Protein AF-A0A7S2NHD2-F1 (afdb_monomer)

Secondary structure (DSSP, 8-state):
----------TT---TTEEEEEEEEE-STT-EEEEEEEEESSS-HHHHHHHHHSSBSBSSGGGGGTTSSS-HHHHHHS-TT---EEEEET-TT-HHHHHHHHTT-EEEEE---HHHHHHHHHHHHH-TTTGGGEEEE------GGG--SS-------GGGS----

Sequence (165 aa):
MTDVPRFTKHPCLTDPFITLAWVNFTRGPGNFSARPMAVHKWNDWVSKFIMTNKYWEIRDAAEITAGTLFDTSTVFARSSKREHVFLDVGANVGYFSLLFADRGFRVVAIEPMKRNRMALEQTLCMNPDLRARVHIVDAALGDHKDIVGGLSCVIRSQRLMNLGG

Structure (mmCIF, N/CA/C/O backbone):
data_AF-A0A7S2NHD2-F1
#
_entry.id   AF-A0A7S2NHD2-F1
#
loop_
_atom_site.group_PDB
_atom_site.id
_atom_site.type_symbol
_atom_site.label_atom_id
_atom_site.label_alt_id
_atom_site.label_comp_id
_atom_site.label_asym_id
_atom_site.label_entity_id
_atom_site.label_seq_id
_atom_site.pdbx_PDB_ins_code
_atom_site.Cartn_x
_atom_site.Cartn_y
_atom_site.Cartn_z
_atom_site.occupancy
_atom_site.B_iso_or_equiv
_atom_site.auth_seq_id
_atom_site.auth_comp_id
_atom_site.auth_asym_id
_atom_site.auth_atom_id
_atom_site.pdbx_PDB_model_num
ATOM 1 N N . MET A 1 1 ? 17.733 -10.053 39.129 1.00 41.41 1 MET A N 1
ATOM 2 C CA . MET A 1 1 ? 17.727 -10.218 37.660 1.00 41.41 1 MET A CA 1
ATOM 3 C C . MET A 1 1 ? 16.281 -10.107 37.211 1.00 41.41 1 MET A C 1
ATOM 5 O O . MET A 1 1 ? 15.545 -11.076 37.310 1.00 41.41 1 MET A O 1
ATOM 9 N N . THR A 1 2 ? 15.828 -8.900 36.883 1.00 39.28 2 THR A N 1
ATOM 10 C CA . THR A 1 2 ? 14.467 -8.670 36.383 1.00 39.28 2 THR A CA 1
ATOM 11 C C . THR A 1 2 ? 14.487 -8.831 34.873 1.00 39.28 2 THR A C 1
ATOM 13 O O . THR A 1 2 ? 15.220 -8.127 34.179 1.00 39.28 2 THR A O 1
ATOM 16 N N . ASP A 1 3 ? 13.734 -9.815 34.399 1.00 44.56 3 ASP A N 1
ATOM 17 C CA . ASP A 1 3 ? 13.565 -10.145 32.993 1.00 44.56 3 ASP A CA 1
ATOM 18 C C . ASP A 1 3 ? 12.914 -8.949 32.282 1.00 44.56 3 ASP A C 1
ATOM 20 O O . ASP A 1 3 ? 11.780 -8.567 32.577 1.00 44.56 3 ASP A O 1
ATOM 24 N N . VAL A 1 4 ? 13.672 -8.281 31.412 1.00 46.19 4 VAL A N 1
ATOM 25 C CA . VAL A 1 4 ? 13.154 -7.197 30.572 1.00 46.19 4 VAL A CA 1
ATOM 26 C C . VAL A 1 4 ? 12.347 -7.873 29.467 1.00 46.19 4 VAL A C 1
ATOM 28 O O . VAL A 1 4 ? 12.936 -8.671 28.733 1.00 46.19 4 VAL A O 1
ATOM 31 N N . PRO A 1 5 ? 11.042 -7.581 29.295 1.00 42.44 5 PRO A N 1
ATOM 32 C CA . PRO A 1 5 ? 10.262 -8.169 28.219 1.00 42.44 5 PRO A CA 1
ATOM 33 C C . PRO A 1 5 ? 10.943 -7.837 26.896 1.00 42.44 5 PRO A C 1
ATOM 35 O O . PRO A 1 5 ? 10.991 -6.684 26.461 1.00 42.44 5 PRO A O 1
ATOM 38 N N . ARG A 1 6 ? 11.536 -8.854 26.272 1.00 50.03 6 ARG A N 1
ATOM 39 C CA . ARG A 1 6 ? 12.127 -8.746 24.946 1.00 50.03 6 ARG A CA 1
ATOM 40 C C . ARG A 1 6 ? 10.955 -8.413 24.026 1.00 50.03 6 ARG A C 1
ATOM 42 O O . ARG A 1 6 ? 10.141 -9.297 23.787 1.00 50.03 6 ARG A O 1
ATOM 49 N N . PHE A 1 7 ? 10.817 -7.148 23.608 1.00 50.03 7 PHE A N 1
ATOM 50 C CA . PHE A 1 7 ? 9.745 -6.687 22.718 1.00 50.03 7 PHE A CA 1
ATOM 51 C C . PHE A 1 7 ? 9.592 -7.695 21.579 1.00 50.03 7 PHE A C 1
ATOM 53 O O . PHE A 1 7 ? 10.450 -7.790 20.697 1.00 50.03 7 PHE A O 1
ATOM 60 N N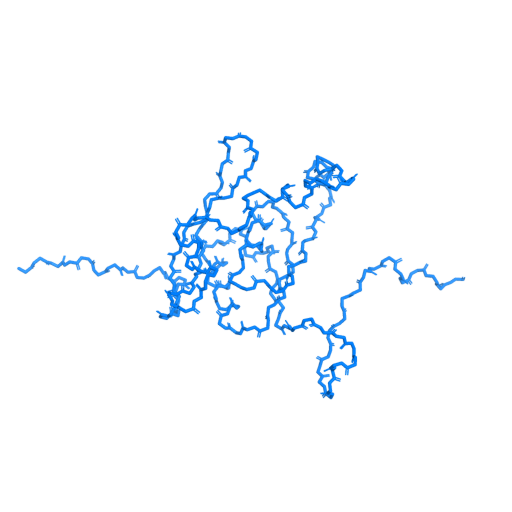 . THR A 1 8 ? 8.546 -8.513 21.644 1.00 57.91 8 THR A N 1
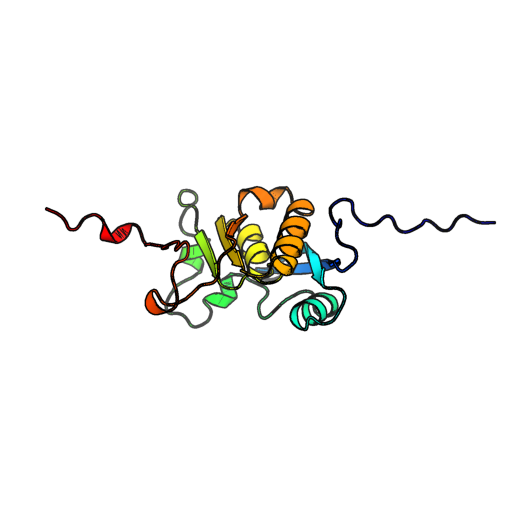ATOM 61 C CA . THR A 1 8 ? 8.312 -9.545 20.649 1.00 57.91 8 THR A CA 1
ATOM 62 C C . THR A 1 8 ? 7.930 -8.827 19.369 1.00 57.91 8 THR A C 1
ATOM 64 O O . THR A 1 8 ? 6.951 -8.085 19.297 1.00 57.91 8 THR A O 1
ATOM 67 N N . LYS A 1 9 ? 8.781 -8.979 18.357 1.00 74.50 9 LYS A N 1
ATOM 68 C CA . LYS A 1 9 ? 8.534 -8.474 17.011 1.00 74.50 9 LYS A CA 1
ATOM 69 C C . LYS A 1 9 ? 7.150 -8.967 16.566 1.00 74.50 9 LYS A C 1
ATOM 71 O O . LYS A 1 9 ? 6.842 -10.141 16.759 1.00 74.50 9 LYS A O 1
ATOM 76 N N . HIS A 1 10 ? 6.318 -8.080 16.012 1.00 87.12 10 HIS A N 1
ATOM 77 C CA . HIS A 1 10 ? 4.966 -8.444 15.573 1.00 87.12 10 HIS A CA 1
ATOM 78 C C . HIS A 1 10 ? 5.025 -9.681 14.649 1.00 87.12 10 HIS A C 1
ATOM 80 O O . HIS A 1 10 ? 5.890 -9.695 13.771 1.00 87.12 10 HIS A O 1
ATOM 86 N N . PRO A 1 11 ? 4.137 -10.690 14.782 1.00 92.69 11 PRO A N 1
ATOM 87 C CA . PRO A 1 11 ? 4.253 -11.969 14.062 1.00 92.69 11 PRO A CA 1
ATOM 88 C C . PRO A 1 11 ? 4.363 -11.842 12.537 1.00 92.69 11 PRO A C 1
ATOM 90 O O . PRO A 1 11 ? 5.070 -12.607 11.890 1.00 92.69 11 PRO A O 1
ATOM 93 N N . CYS A 1 12 ? 3.700 -10.838 11.964 1.00 95.56 12 CYS A N 1
ATOM 94 C CA . CYS A 1 12 ? 3.775 -10.533 10.535 1.00 95.56 12 CYS A CA 1
ATOM 95 C C . CYS A 1 12 ? 5.115 -9.951 10.072 1.00 95.56 12 CYS A C 1
ATOM 97 O O . CYS A 1 12 ? 5.415 -10.000 8.885 1.00 95.56 12 CYS A O 1
ATOM 99 N N . LEU A 1 13 ? 5.923 -9.377 10.966 1.00 94.31 13 LEU A N 1
ATOM 100 C CA . LEU A 1 13 ? 7.192 -8.763 10.596 1.00 94.31 13 LEU A CA 1
ATOM 101 C C . LEU A 1 13 ? 8.287 -9.826 10.556 1.00 94.31 13 LEU A C 1
ATOM 103 O O . LEU A 1 13 ? 9.025 -10.032 11.521 1.00 94.31 13 LEU A O 1
ATOM 107 N N . THR A 1 14 ? 8.429 -10.496 9.423 1.00 90.94 14 THR A N 1
ATOM 108 C CA . THR A 1 14 ? 9.409 -11.579 9.261 1.00 90.94 14 THR A CA 1
ATOM 109 C C . THR A 1 14 ? 10.791 -11.065 8.849 1.00 90.94 14 THR A C 1
ATOM 111 O O . THR A 1 14 ? 11.805 -11.600 9.283 1.00 90.94 14 THR A O 1
ATOM 114 N N . ASP A 1 15 ? 10.859 -9.942 8.134 1.00 88.88 15 ASP A N 1
ATOM 115 C CA . ASP A 1 15 ? 12.111 -9.367 7.618 1.00 88.88 15 ASP A CA 1
ATOM 116 C C . ASP A 1 15 ? 12.804 -8.460 8.663 1.00 88.88 15 ASP A C 1
ATOM 118 O O . ASP A 1 15 ? 12.149 -7.590 9.248 1.00 88.88 15 ASP A O 1
ATOM 122 N N . PRO A 1 16 ? 14.100 -8.648 8.984 1.00 90.56 16 PRO A N 1
ATOM 123 C CA . PRO A 1 16 ? 14.808 -7.842 9.983 1.00 90.56 16 PRO A CA 1
ATOM 124 C C . PRO A 1 16 ? 15.038 -6.378 9.575 1.00 90.56 16 PRO A C 1
ATOM 126 O O . PRO A 1 16 ? 15.284 -5.553 10.460 1.00 90.56 16 PRO A O 1
ATOM 129 N N . PHE A 1 17 ? 14.936 -6.037 8.292 1.00 92.81 17 PHE A N 1
ATOM 130 C CA . PHE A 1 17 ? 15.082 -4.684 7.750 1.00 92.81 17 PHE A CA 1
ATOM 131 C C . PHE A 1 17 ? 13.758 -3.923 7.661 1.00 92.81 17 PHE A C 1
ATOM 133 O O . PHE A 1 17 ? 13.762 -2.734 7.348 1.00 92.81 17 PHE A O 1
ATOM 140 N N . ILE A 1 18 ? 12.644 -4.574 7.994 1.00 94.75 18 ILE A N 1
ATOM 141 C CA . ILE A 1 18 ? 11.312 -3.973 8.038 1.00 94.75 18 ILE A CA 1
ATOM 142 C C . ILE A 1 18 ? 10.903 -3.732 9.496 1.00 94.75 18 ILE A C 1
ATOM 144 O O . ILE A 1 18 ? 11.235 -4.504 10.405 1.00 94.75 18 ILE A O 1
ATOM 148 N N . THR A 1 19 ? 10.209 -2.623 9.735 1.00 95.69 19 THR A N 1
ATOM 149 C CA . THR A 1 19 ? 9.656 -2.241 11.037 1.00 95.69 19 THR A CA 1
ATOM 150 C C . THR A 1 19 ? 8.199 -1.817 10.918 1.00 95.69 19 THR A C 1
ATOM 152 O O . THR A 1 19 ? 7.715 -1.508 9.831 1.00 95.69 19 THR A O 1
ATOM 155 N N . LEU A 1 20 ? 7.506 -1.794 12.054 1.00 96.12 20 LEU A N 1
ATOM 156 C CA . LEU A 1 20 ? 6.158 -1.256 12.161 1.00 96.12 20 LEU A CA 1
ATOM 157 C C . LEU A 1 20 ? 6.191 0.278 12.176 1.00 96.12 20 LEU A C 1
ATOM 159 O O . LEU A 1 20 ? 6.883 0.883 12.996 1.00 96.12 20 LEU A O 1
ATOM 163 N N . ALA A 1 21 ? 5.371 0.886 11.331 1.00 96.88 21 ALA A N 1
ATOM 164 C CA . ALA A 1 21 ? 4.891 2.252 11.446 1.00 96.88 21 ALA A CA 1
ATOM 165 C C . ALA A 1 21 ? 3.364 2.249 11.612 1.00 96.88 21 ALA A C 1
ATOM 167 O O . ALA A 1 21 ? 2.686 1.281 11.278 1.00 96.88 21 ALA A O 1
ATOM 168 N N . TRP A 1 22 ? 2.826 3.352 12.117 1.00 96.44 22 TRP A N 1
ATOM 169 C CA . TRP A 1 22 ? 1.389 3.612 12.121 1.00 96.44 22 TRP A CA 1
ATOM 170 C C . TRP A 1 22 ? 1.103 4.712 11.110 1.00 96.44 22 TRP A C 1
ATOM 172 O O . TRP A 1 22 ? 1.819 5.715 11.091 1.00 96.44 22 TRP A O 1
ATOM 182 N N . VAL A 1 23 ? 0.080 4.527 10.283 1.00 96.75 23 VAL A N 1
ATOM 183 C CA . VAL A 1 23 ? -0.405 5.546 9.349 1.00 96.75 23 VAL A CA 1
ATOM 184 C C . VAL A 1 23 ? -1.811 5.978 9.723 1.00 96.75 23 VAL A C 1
ATOM 186 O O . VAL A 1 23 ? -2.602 5.153 10.168 1.00 96.75 23 VAL A O 1
ATOM 189 N N . ASN A 1 24 ? -2.112 7.265 9.547 1.00 94.62 24 ASN A N 1
ATOM 190 C CA . ASN A 1 24 ? -3.389 7.867 9.928 1.00 94.62 24 ASN A CA 1
ATOM 191 C C . ASN A 1 24 ? -4.095 8.436 8.695 1.00 94.62 24 ASN A C 1
ATOM 193 O O . ASN A 1 24 ? -3.802 9.565 8.283 1.00 94.62 24 ASN A O 1
ATOM 197 N N . PHE A 1 25 ? -5.034 7.667 8.146 1.00 93.31 25 PHE A N 1
ATOM 198 C CA . PHE A 1 25 ? -5.853 8.065 7.003 1.00 93.31 25 PHE A CA 1
ATOM 199 C C . PHE A 1 25 ? -7.053 8.891 7.457 1.00 93.31 25 PHE A C 1
ATOM 201 O O . PHE A 1 25 ? -7.752 8.495 8.387 1.00 93.31 25 PHE A O 1
ATOM 208 N N . THR A 1 26 ? -7.322 10.018 6.811 1.00 87.00 26 THR A N 1
ATOM 209 C CA . THR A 1 26 ? -8.545 10.800 7.027 1.00 87.00 26 THR A CA 1
ATOM 210 C C . THR A 1 26 ? -9.724 10.178 6.283 1.00 87.00 26 THR A C 1
ATOM 212 O O . THR A 1 26 ? -9.595 9.690 5.161 1.00 87.00 26 THR A O 1
ATOM 215 N N . ARG A 1 27 ? -10.897 10.196 6.923 1.00 78.38 27 ARG A N 1
ATOM 216 C CA . ARG A 1 27 ? -12.181 9.768 6.350 1.00 78.38 27 ARG A CA 1
ATOM 217 C C . ARG A 1 27 ? -13.192 10.915 6.443 1.00 78.38 27 ARG A C 1
ATOM 219 O O . ARG A 1 27 ? -14.266 10.755 7.023 1.00 78.38 27 ARG A O 1
ATOM 226 N N . GLY A 1 28 ? -12.831 12.077 5.898 1.00 69.44 28 GLY A N 1
ATOM 227 C CA . GLY A 1 28 ? -13.572 13.327 6.085 1.00 69.44 28 GLY A CA 1
ATOM 228 C C . GLY A 1 28 ? -13.275 14.056 7.410 1.00 69.44 28 GLY A C 1
ATOM 229 O O . GLY A 1 28 ? -12.385 13.651 8.165 1.00 69.44 28 GLY A O 1
ATOM 230 N N . PRO A 1 29 ? -13.994 15.160 7.698 1.00 71.81 29 PRO A N 1
ATOM 231 C CA . PRO A 1 29 ? -13.689 16.044 8.824 1.00 71.81 29 PRO A CA 1
ATOM 232 C C . PRO A 1 29 ? -13.753 15.327 10.180 1.00 71.81 29 PRO A C 1
ATOM 234 O O . PRO A 1 29 ? -14.794 14.806 10.569 1.00 71.81 29 PRO A O 1
ATOM 237 N N . GLY A 1 30 ? -12.634 15.315 10.910 1.00 74.00 30 GLY A N 1
ATOM 238 C CA . GLY A 1 30 ? -12.549 14.799 12.282 1.00 74.00 30 GLY A CA 1
ATOM 239 C C . GLY A 1 30 ? -12.516 13.272 12.434 1.00 74.00 30 GLY A C 1
ATOM 240 O O . GLY A 1 30 ? -12.437 12.798 13.564 1.00 74.00 30 GLY A O 1
ATOM 241 N N . ASN A 1 31 ? -12.541 12.499 11.342 1.00 82.69 31 ASN A N 1
ATOM 242 C CA . ASN A 1 31 ? -12.516 11.035 11.391 1.00 82.69 31 ASN A CA 1
ATOM 243 C C . ASN A 1 31 ? -11.205 10.480 10.817 1.00 82.69 31 ASN A C 1
ATOM 245 O O . ASN A 1 31 ? -10.798 10.855 9.714 1.00 82.69 31 ASN A O 1
ATOM 249 N N . PHE A 1 32 ? -10.564 9.564 11.546 1.00 87.12 32 PHE A N 1
ATOM 250 C CA . PHE A 1 32 ? -9.294 8.954 11.158 1.00 87.12 32 PHE A CA 1
ATOM 251 C C . PHE A 1 32 ? -9.340 7.426 11.277 1.00 87.12 32 PHE A C 1
ATOM 253 O O . PHE A 1 32 ? -9.900 6.883 12.226 1.00 87.12 32 PHE A O 1
ATOM 260 N N . SER A 1 33 ? -8.692 6.740 10.338 1.00 90.38 33 SER A N 1
ATOM 261 C CA . SER A 1 33 ? -8.420 5.304 10.366 1.00 90.38 33 SER A CA 1
ATOM 262 C C . SER A 1 33 ? -6.920 5.098 10.560 1.00 90.38 33 SER A C 1
ATOM 264 O O . SER A 1 33 ? -6.124 5.412 9.671 1.00 90.38 33 SER A O 1
ATOM 266 N N . ALA A 1 34 ? -6.525 4.627 11.745 1.00 95.50 34 ALA A N 1
ATOM 267 C CA . ALA A 1 34 ? -5.137 4.297 12.042 1.00 95.50 34 ALA A CA 1
ATOM 268 C C . ALA A 1 34 ? -4.847 2.849 11.632 1.00 95.50 34 ALA A C 1
ATOM 270 O O . ALA A 1 34 ? -5.505 1.930 12.123 1.00 95.50 34 ALA A O 1
ATOM 271 N N . ARG A 1 35 ? -3.857 2.633 10.762 1.00 96.94 35 ARG A N 1
ATOM 272 C CA . ARG A 1 35 ? -3.474 1.296 10.285 1.00 96.94 35 ARG A CA 1
ATOM 273 C C . ARG A 1 35 ? -1.996 0.994 10.551 1.00 96.94 35 ARG A C 1
ATOM 275 O O . ARG A 1 35 ? -1.157 1.881 10.371 1.00 96.94 35 ARG A O 1
ATOM 282 N N . PRO A 1 36 ? -1.648 -0.236 10.971 1.00 97.88 36 PRO A N 1
ATOM 283 C CA . PRO A 1 36 ? -0.262 -0.676 11.011 1.00 97.88 36 PRO A CA 1
ATOM 284 C C . PRO A 1 36 ? 0.278 -0.832 9.585 1.00 97.88 36 PRO A C 1
ATOM 286 O O . PRO A 1 36 ? -0.391 -1.388 8.717 1.00 97.88 36 PRO A O 1
ATOM 289 N N . MET A 1 37 ? 1.502 -0.374 9.345 1.00 98.06 37 MET A N 1
ATOM 290 C CA . MET A 1 37 ? 2.178 -0.460 8.053 1.00 98.06 37 MET A CA 1
ATOM 291 C C . MET A 1 37 ? 3.620 -0.920 8.251 1.00 98.06 37 MET A C 1
ATOM 293 O O . MET A 1 37 ? 4.339 -0.403 9.103 1.00 98.06 37 MET A O 1
ATOM 297 N N . ALA A 1 38 ? 4.042 -1.910 7.477 1.00 98.06 38 ALA A N 1
ATOM 298 C CA . ALA A 1 38 ? 5.430 -2.335 7.410 1.00 98.06 38 ALA A CA 1
ATOM 299 C C . ALA A 1 38 ? 6.207 -1.378 6.496 1.00 98.06 38 ALA A C 1
ATOM 301 O O . ALA A 1 38 ? 5.808 -1.126 5.362 1.00 98.06 38 ALA A O 1
ATOM 302 N N . VAL A 1 39 ? 7.319 -0.849 6.999 1.00 97.88 39 VAL A N 1
ATOM 303 C CA . VAL A 1 39 ? 8.182 0.107 6.293 1.00 97.88 39 VAL A CA 1
ATOM 304 C C . VAL A 1 39 ? 9.653 -0.254 6.486 1.00 97.88 39 VAL A C 1
ATOM 306 O O . VAL A 1 39 ? 10.011 -0.951 7.441 1.00 97.88 39 VAL A O 1
ATOM 309 N N . HIS A 1 40 ? 10.527 0.215 5.598 1.00 97.56 40 HIS A N 1
ATOM 310 C CA . HIS A 1 40 ? 11.964 -0.050 5.697 1.00 97.56 40 HIS A CA 1
ATOM 311 C C . HIS A 1 40 ? 12.585 0.724 6.864 1.00 97.56 40 HIS A C 1
ATOM 313 O O . HIS A 1 40 ? 12.327 1.913 7.051 1.00 97.56 40 HIS A O 1
ATOM 319 N N . LYS A 1 41 ? 13.449 0.064 7.641 1.00 92.75 41 LYS A N 1
ATOM 320 C CA . LYS A 1 41 ? 14.160 0.685 8.773 1.00 92.75 41 LYS A CA 1
ATOM 321 C C . LYS A 1 41 ? 15.158 1.751 8.330 1.00 92.75 41 LYS A C 1
ATOM 323 O O . LYS A 1 41 ? 15.324 2.756 9.013 1.00 92.75 41 LYS A O 1
ATOM 328 N N . TRP A 1 42 ? 15.845 1.511 7.214 1.00 88.56 42 TRP A N 1
ATOM 329 C CA . TRP A 1 42 ? 17.012 2.286 6.798 1.00 88.56 42 TRP A CA 1
ATOM 330 C C . TRP A 1 42 ? 17.005 2.545 5.294 1.00 88.56 42 TRP A C 1
ATOM 332 O O . TRP A 1 42 ? 16.480 1.743 4.525 1.00 88.56 42 TRP A O 1
ATOM 342 N N . ASN A 1 43 ? 17.667 3.632 4.891 1.00 86.50 43 ASN A N 1
ATOM 343 C CA . ASN A 1 43 ? 17.958 3.970 3.496 1.00 86.50 43 ASN A CA 1
ATOM 344 C C . ASN A 1 43 ? 16.730 3.976 2.561 1.00 86.50 43 ASN A C 1
ATOM 346 O O . ASN A 1 43 ? 16.787 3.509 1.424 1.00 86.50 43 ASN A O 1
ATOM 350 N N . ASP A 1 44 ? 15.608 4.488 3.065 1.00 92.94 44 ASP A N 1
ATOM 351 C CA . ASP A 1 44 ? 14.394 4.722 2.291 1.00 92.94 44 ASP A CA 1
ATOM 352 C C . ASP A 1 44 ? 13.694 5.991 2.797 1.00 92.94 44 ASP A C 1
ATOM 354 O O . ASP A 1 44 ? 13.247 6.061 3.947 1.00 92.94 44 ASP A O 1
ATOM 358 N N . TRP A 1 45 ? 13.652 7.029 1.957 1.00 95.00 45 TRP A N 1
ATOM 359 C CA . TRP A 1 45 ? 13.116 8.339 2.343 1.00 95.00 45 TRP A CA 1
ATOM 360 C C . TRP A 1 45 ? 11.615 8.276 2.625 1.00 95.00 45 TRP A C 1
ATOM 362 O O . TRP A 1 45 ? 11.151 8.872 3.596 1.00 95.00 45 TRP A O 1
ATOM 372 N N . VAL A 1 46 ? 10.870 7.522 1.812 1.00 95.88 46 VAL A N 1
ATOM 373 C CA . VAL A 1 46 ? 9.419 7.344 1.960 1.00 95.88 46 VAL A CA 1
ATOM 374 C C . VAL A 1 46 ? 9.108 6.707 3.314 1.00 95.88 46 VAL A C 1
ATOM 376 O O . VAL A 1 46 ? 8.340 7.265 4.096 1.00 95.88 46 VAL A O 1
ATOM 379 N N . SER A 1 47 ? 9.783 5.608 3.661 1.00 96.88 47 SER A N 1
ATOM 380 C CA . SER A 1 47 ? 9.641 4.945 4.963 1.00 96.88 47 SER A CA 1
ATOM 381 C C . SER A 1 47 ? 9.996 5.872 6.121 1.00 96.88 47 SER A C 1
ATOM 383 O O . SER A 1 47 ? 9.253 5.935 7.102 1.00 96.88 47 SER A O 1
ATOM 385 N N . LYS A 1 48 ? 11.094 6.635 6.017 1.00 96.44 48 LYS A N 1
ATOM 386 C CA . LYS A 1 48 ? 11.474 7.614 7.048 1.00 96.44 48 LYS A CA 1
ATOM 387 C C . LYS A 1 48 ? 10.390 8.673 7.238 1.00 96.44 48 LYS A C 1
ATOM 389 O O . LYS A 1 48 ? 10.006 8.954 8.372 1.00 96.44 48 LYS A O 1
ATOM 394 N N . PHE A 1 49 ? 9.873 9.218 6.141 1.00 97.25 49 PHE A N 1
ATOM 395 C CA . PHE A 1 49 ? 8.801 10.203 6.179 1.00 97.25 49 PHE A CA 1
ATOM 396 C C . PHE A 1 49 ? 7.532 9.623 6.813 1.00 97.25 49 PHE A C 1
ATOM 398 O O . PHE A 1 49 ? 6.973 10.256 7.705 1.00 97.25 49 PHE A O 1
ATOM 405 N N . ILE A 1 50 ? 7.116 8.411 6.430 1.00 97.38 50 ILE A N 1
ATOM 406 C CA . ILE A 1 50 ? 5.944 7.728 6.999 1.00 97.38 50 ILE A CA 1
ATOM 407 C C . ILE A 1 50 ? 6.123 7.482 8.502 1.00 97.38 50 ILE A C 1
ATOM 409 O O . ILE A 1 50 ? 5.212 7.756 9.285 1.00 97.38 50 ILE A O 1
ATOM 413 N N . MET A 1 51 ? 7.297 7.012 8.937 1.00 95.88 51 MET A N 1
ATOM 414 C CA . MET A 1 51 ? 7.573 6.779 10.360 1.00 95.88 51 MET A CA 1
ATOM 415 C C . MET A 1 51 ? 7.424 8.056 11.193 1.00 95.88 51 MET A C 1
ATOM 417 O O . MET A 1 51 ? 6.847 7.999 12.287 1.00 95.88 51 MET A O 1
ATOM 421 N N . THR A 1 52 ? 7.911 9.187 10.676 1.00 95.31 52 THR A N 1
ATOM 422 C CA . THR A 1 52 ? 7.864 10.491 11.352 1.00 95.31 52 THR A CA 1
ATOM 423 C C . THR A 1 52 ? 6.480 11.132 11.279 1.00 95.31 52 THR A C 1
ATOM 425 O O . THR A 1 52 ? 5.941 11.535 12.307 1.00 95.31 52 THR A O 1
ATOM 428 N N . ASN A 1 53 ? 5.885 11.199 10.089 1.00 95.88 53 ASN A N 1
ATOM 429 C CA . ASN A 1 53 ? 4.701 12.016 9.818 1.00 95.88 53 ASN A CA 1
ATOM 430 C C . ASN A 1 53 ? 3.384 11.236 9.875 1.00 95.88 53 ASN A C 1
ATOM 432 O O . ASN A 1 53 ? 2.328 11.850 9.991 1.00 95.88 53 ASN A O 1
ATOM 436 N N . LYS A 1 54 ? 3.425 9.896 9.842 1.00 96.31 54 LYS A N 1
ATOM 437 C CA . LYS A 1 54 ? 2.248 9.002 9.831 1.00 96.31 54 LYS A CA 1
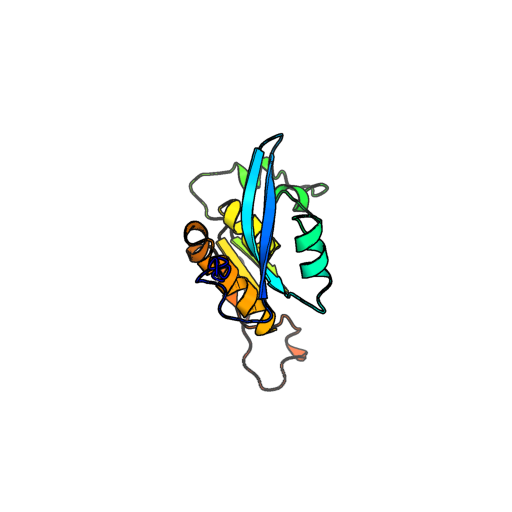ATOM 438 C C . LYS A 1 54 ? 1.392 9.093 8.557 1.00 96.31 54 LYS A C 1
ATOM 440 O O . LYS A 1 54 ? 0.256 8.620 8.545 1.00 96.31 54 LYS A O 1
ATOM 445 N N . TYR A 1 55 ? 1.913 9.689 7.488 1.00 95.38 55 TYR A N 1
ATOM 446 C CA . TYR A 1 55 ? 1.298 9.726 6.159 1.00 95.38 55 TYR A CA 1
ATOM 447 C C . TYR A 1 55 ? 2.369 9.868 5.071 1.00 95.38 55 TYR A C 1
ATOM 449 O O . TYR A 1 55 ? 3.541 10.061 5.397 1.00 95.38 55 TYR A O 1
ATOM 457 N N . TRP A 1 56 ? 1.967 9.782 3.804 1.00 95.31 56 TRP A N 1
ATOM 458 C CA . TRP A 1 56 ? 2.794 10.102 2.643 1.00 95.31 56 TRP A CA 1
ATOM 459 C C . TRP A 1 56 ? 1.953 10.892 1.634 1.00 95.31 56 TRP A C 1
ATOM 461 O O . TRP A 1 56 ? 0.952 10.377 1.151 1.00 95.31 56 TRP A O 1
ATOM 471 N N . GLU A 1 57 ? 2.366 12.132 1.352 1.00 92.19 57 GLU A N 1
ATOM 472 C CA . GLU A 1 57 ? 1.757 13.103 0.416 1.00 92.19 57 GLU A CA 1
ATOM 473 C C . GLU A 1 57 ? 0.306 13.522 0.704 1.00 92.19 57 GLU A C 1
ATOM 475 O O . GLU A 1 57 ? 0.056 14.709 0.893 1.00 92.19 57 GLU A O 1
ATOM 480 N N . ILE A 1 58 ? 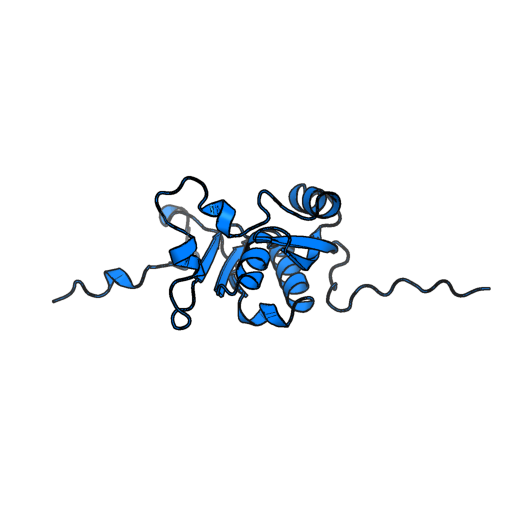-0.626 12.578 0.798 1.00 90.94 58 ILE A N 1
ATOM 481 C CA . ILE A 1 58 ? -2.050 12.796 1.083 1.00 90.94 58 ILE A CA 1
ATOM 482 C C . ILE A 1 58 ? -2.484 11.972 2.290 1.00 90.94 58 ILE A C 1
ATOM 484 O O . ILE A 1 58 ? -1.788 11.043 2.710 1.00 90.94 58 ILE A O 1
ATOM 488 N N . ARG A 1 59 ? -3.653 12.287 2.851 1.00 90.31 59 ARG A N 1
ATOM 489 C CA . ARG A 1 59 ? -4.205 11.565 4.007 1.00 90.31 59 ARG A CA 1
ATOM 490 C C . ARG A 1 59 ? -5.594 11.001 3.736 1.00 90.31 59 ARG A C 1
ATOM 492 O O . ARG A 1 59 ? -5.949 9.990 4.338 1.00 90.31 59 ARG A O 1
ATOM 499 N N . ASP A 1 60 ? -6.363 11.615 2.842 1.00 87.06 60 ASP A N 1
ATOM 500 C CA . ASP A 1 60 ? -7.657 11.138 2.354 1.00 87.06 60 ASP A CA 1
ATOM 501 C C . ASP A 1 60 ? -7.561 10.769 0.867 1.00 87.06 60 ASP A C 1
ATOM 503 O O . ASP A 1 60 ? -7.010 11.507 0.051 1.00 87.06 60 ASP A O 1
ATOM 507 N N . ALA A 1 61 ? -8.169 9.645 0.490 1.00 83.19 61 ALA A N 1
ATOM 508 C CA . ALA A 1 61 ? -8.299 9.231 -0.904 1.00 83.19 61 ALA A CA 1
ATOM 509 C C . ALA A 1 61 ? -9.026 10.286 -1.766 1.00 83.19 61 ALA A C 1
ATOM 511 O O . ALA A 1 61 ? -8.798 10.362 -2.974 1.00 83.19 61 ALA A O 1
ATOM 512 N N . ALA A 1 62 ? -9.881 11.117 -1.156 1.00 80.38 62 ALA A N 1
ATOM 513 C CA . ALA A 1 62 ? -10.548 12.225 -1.834 1.00 80.38 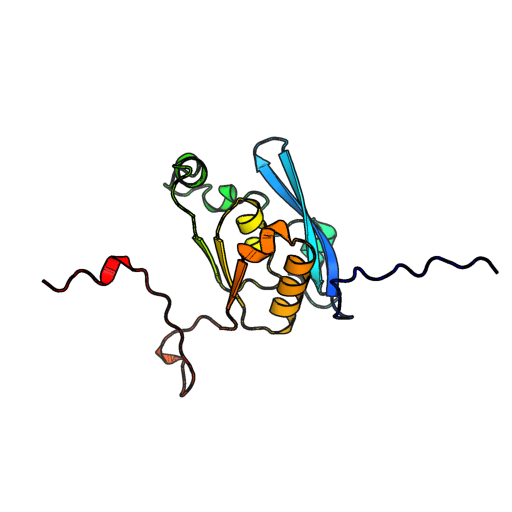62 ALA A CA 1
ATOM 514 C C . ALA A 1 62 ? -9.576 13.316 -2.329 1.00 80.38 62 ALA A C 1
ATOM 516 O O . ALA A 1 62 ? -9.870 13.977 -3.329 1.00 80.38 62 ALA A O 1
ATOM 517 N N . GLU A 1 63 ? -8.404 13.476 -1.701 1.00 82.00 63 GLU A N 1
ATOM 518 C CA . GLU A 1 63 ? -7.418 14.503 -2.072 1.00 82.00 63 GLU A CA 1
ATOM 519 C C . GLU A 1 63 ? -6.851 14.296 -3.484 1.00 82.00 63 GLU A C 1
ATOM 521 O O . GLU A 1 63 ? -6.562 15.279 -4.158 1.00 82.00 63 GLU A O 1
ATOM 526 N N . ILE A 1 64 ? -6.804 13.054 -3.997 1.00 76.00 64 ILE A N 1
ATOM 527 C CA . ILE A 1 64 ? -6.369 12.757 -5.383 1.00 76.00 64 ILE A CA 1
ATOM 528 C C . ILE A 1 64 ? -7.233 13.471 -6.433 1.00 76.00 64 ILE A C 1
ATOM 530 O O . ILE A 1 64 ? -6.812 13.687 -7.567 1.00 76.00 64 ILE A O 1
ATOM 534 N N . THR A 1 65 ? -8.452 13.849 -6.068 1.00 66.88 65 THR A N 1
ATOM 535 C CA . THR A 1 65 ? -9.405 14.478 -6.990 1.00 66.88 65 THR A CA 1
ATOM 536 C C . THR A 1 65 ? -9.601 15.962 -6.742 1.00 66.88 65 THR A C 1
ATOM 538 O O . THR A 1 65 ? -10.317 16.611 -7.510 1.00 66.88 65 THR A O 1
ATOM 541 N N . ALA A 1 66 ? -8.967 16.503 -5.698 1.00 59.47 66 ALA A N 1
ATOM 542 C CA . ALA A 1 66 ? -9.002 17.924 -5.408 1.00 59.47 66 ALA A CA 1
ATOM 543 C C . ALA A 1 66 ? -8.395 18.683 -6.601 1.00 59.47 66 ALA A C 1
ATOM 545 O O . ALA A 1 66 ? -7.216 18.545 -6.907 1.00 59.47 66 ALA A O 1
ATOM 546 N N . GLY A 1 67 ? -9.231 19.441 -7.317 1.00 53.09 67 GLY A N 1
ATOM 547 C CA . GLY A 1 67 ? -8.839 20.163 -8.536 1.00 53.09 67 GLY A CA 1
ATOM 548 C C . GLY A 1 67 ? -9.147 19.447 -9.857 1.00 53.09 67 GLY A C 1
ATOM 549 O O . GLY A 1 67 ? -8.882 20.001 -10.921 1.00 53.09 67 GLY A O 1
ATOM 550 N N . THR A 1 68 ? -9.741 18.252 -9.825 1.00 56.75 68 THR A N 1
ATOM 551 C CA . THR A 1 68 ? -10.275 17.590 -11.027 1.00 56.75 68 THR A CA 1
ATOM 552 C C . THR A 1 68 ? -11.736 17.992 -11.265 1.00 56.75 68 THR A C 1
ATOM 554 O O . THR A 1 68 ? -12.465 18.285 -10.322 1.00 56.75 68 THR A O 1
ATOM 557 N N . LEU A 1 69 ? -12.207 17.960 -12.520 1.00 48.00 69 LEU A N 1
ATOM 558 C CA . LEU A 1 69 ? -13.634 18.148 -12.856 1.00 48.00 69 LEU A CA 1
ATOM 559 C C . LEU A 1 69 ? -14.529 16.977 -12.387 1.00 48.00 69 LEU A C 1
ATOM 561 O O . LEU A 1 69 ? -15.727 16.959 -12.668 1.00 48.00 69 LEU A O 1
ATOM 565 N N . PHE A 1 70 ? -13.957 15.973 -11.716 1.00 53.03 70 PHE A N 1
ATOM 566 C CA . PHE A 1 70 ? -14.676 14.816 -11.204 1.00 53.03 70 PHE A CA 1
ATOM 567 C C . PHE A 1 70 ? -15.168 15.082 -9.783 1.00 53.03 70 PHE A C 1
ATOM 569 O O . PHE A 1 70 ? -14.382 15.214 -8.850 1.00 53.03 70 PHE A O 1
ATOM 576 N N . ASP A 1 71 ? -16.488 15.088 -9.610 1.00 55.94 71 ASP A N 1
ATOM 577 C CA . ASP A 1 71 ? -17.109 15.114 -8.291 1.00 55.94 71 ASP A CA 1
ATOM 578 C C . ASP A 1 71 ? -16.842 13.787 -7.565 1.00 55.94 71 ASP A C 1
ATOM 580 O O . ASP A 1 71 ? -17.467 12.757 -7.847 1.00 55.94 71 ASP A O 1
ATOM 584 N N . THR A 1 72 ? -15.915 13.790 -6.612 1.00 55.25 72 THR A N 1
ATOM 585 C CA . THR A 1 72 ? -15.617 12.612 -5.797 1.00 55.25 72 THR A CA 1
ATOM 586 C C . THR A 1 72 ? -16.695 12.239 -4.819 1.00 55.25 72 THR A C 1
ATOM 588 O O . THR A 1 72 ? -16.758 11.065 -4.449 1.00 55.25 72 THR A O 1
ATOM 591 N N . SER A 1 73 ? -17.605 13.151 -4.477 1.00 55.53 73 SER A N 1
ATOM 592 C CA . SER A 1 73 ? -18.824 12.738 -3.794 1.00 55.53 73 SER A CA 1
ATOM 593 C C . SER A 1 73 ? -19.580 11.733 -4.664 1.00 55.53 73 SER A C 1
ATOM 595 O O . SER A 1 73 ? -20.134 10.785 -4.138 1.00 55.53 73 SER A O 1
ATOM 597 N N . THR A 1 74 ? -19.479 11.785 -5.997 1.00 55.03 74 THR A N 1
ATOM 598 C CA . THR A 1 74 ? -20.068 10.747 -6.852 1.00 55.03 74 THR A CA 1
ATOM 599 C C . THR A 1 74 ? -19.223 9.481 -6.986 1.00 55.03 74 THR A C 1
ATOM 601 O O . THR A 1 74 ? -19.808 8.415 -7.105 1.00 55.03 74 THR A O 1
ATOM 604 N N . VAL A 1 75 ? -17.887 9.523 -6.928 1.00 60.62 75 VAL A N 1
ATOM 605 C CA . VAL A 1 75 ? -17.060 8.292 -6.962 1.00 60.62 75 VAL A CA 1
ATOM 606 C C . VAL A 1 75 ? -17.145 7.532 -5.640 1.00 60.62 75 VAL A C 1
ATOM 608 O O . VAL A 1 75 ? -17.250 6.314 -5.649 1.00 60.62 75 VAL A O 1
ATOM 611 N N . PHE A 1 76 ? -17.154 8.239 -4.509 1.00 61.34 76 PHE A N 1
ATOM 612 C CA . PHE A 1 76 ? -17.248 7.626 -3.184 1.00 61.34 76 PHE A CA 1
ATOM 613 C C . PHE A 1 76 ? -18.697 7.466 -2.682 1.00 61.34 76 PHE A C 1
ATOM 615 O O . PHE A 1 76 ? -18.915 6.648 -1.791 1.00 61.34 76 PHE A O 1
ATOM 622 N N . ALA A 1 77 ? -19.690 8.192 -3.229 1.00 54.06 77 ALA A N 1
ATOM 623 C CA . ALA A 1 77 ? -21.111 8.048 -2.858 1.00 54.06 77 ALA A CA 1
ATOM 624 C C . ALA A 1 77 ? -22.013 7.414 -3.934 1.00 54.06 77 ALA A C 1
ATOM 626 O O . ALA A 1 77 ? -23.125 6.995 -3.594 1.00 54.06 77 ALA A O 1
ATOM 627 N N . ARG A 1 78 ? -21.598 7.258 -5.209 1.00 46.91 78 ARG A N 1
ATOM 628 C CA . ARG A 1 78 ? -22.405 6.478 -6.172 1.00 46.91 78 ARG A CA 1
ATOM 629 C C . ARG A 1 78 ? -22.219 4.979 -5.969 1.00 46.91 78 ARG A C 1
ATOM 631 O O . ARG A 1 78 ? -21.434 4.321 -6.636 1.00 46.91 78 ARG A O 1
ATOM 638 N N . SER A 1 79 ? -23.182 4.468 -5.209 1.00 45.88 79 SER A N 1
ATOM 639 C CA . SER A 1 79 ? -23.785 3.144 -5.322 1.00 45.88 79 SER A CA 1
ATOM 640 C C . SER A 1 79 ? -23.001 1.992 -4.702 1.00 45.88 79 SER A C 1
ATOM 642 O O . SER A 1 79 ? -22.056 1.451 -5.267 1.00 45.88 79 SER A O 1
ATOM 644 N N . SER A 1 80 ? -23.583 1.497 -3.613 1.00 51.72 80 SER A N 1
ATOM 645 C CA . SER A 1 80 ? -23.433 0.182 -2.978 1.00 51.72 80 SER A CA 1
ATOM 646 C C . SER A 1 80 ? -23.522 -1.051 -3.908 1.00 51.72 80 SER A C 1
ATOM 648 O O . SER A 1 80 ? -23.663 -2.169 -3.418 1.00 51.72 80 SER A O 1
ATOM 650 N N . LYS A 1 81 ? -23.457 -0.886 -5.238 1.00 52.50 81 LYS A N 1
ATOM 651 C CA . LYS A 1 81 ? -23.535 -1.954 -6.248 1.00 52.50 81 LYS A CA 1
ATOM 652 C C . LYS A 1 81 ? -22.314 -2.073 -7.168 1.00 52.50 81 LYS A C 1
ATOM 654 O O . LYS A 1 81 ? -22.285 -3.014 -7.958 1.00 52.50 81 LYS A O 1
ATOM 659 N N . ARG A 1 82 ? -21.327 -1.168 -7.129 1.00 59.47 82 ARG A N 1
ATOM 660 C CA . ARG A 1 82 ? -20.114 -1.284 -7.966 1.00 59.47 82 ARG A CA 1
ATOM 661 C C . ARG A 1 82 ? -18.853 -1.219 -7.110 1.00 59.47 82 ARG A C 1
ATOM 663 O O . ARG A 1 82 ? -18.635 -0.243 -6.408 1.00 59.47 82 ARG A O 1
ATOM 670 N N . GLU A 1 83 ? -18.021 -2.258 -7.182 1.00 72.31 83 GLU A N 1
ATOM 671 C CA . GLU A 1 83 ? -16.660 -2.200 -6.643 1.00 72.31 83 GLU A CA 1
ATOM 672 C C . GLU A 1 83 ? -15.824 -1.226 -7.477 1.00 72.31 83 GLU A C 1
ATOM 674 O O . GLU A 1 83 ? -15.754 -1.341 -8.702 1.00 72.31 83 GLU A O 1
ATOM 679 N N . HIS A 1 84 ? -15.169 -0.281 -6.809 1.00 83.00 84 HIS A N 1
ATOM 680 C CA . HIS A 1 84 ? -14.177 0.586 -7.432 1.00 83.00 84 HIS A CA 1
ATOM 681 C C . HIS A 1 84 ? -12.805 -0.084 -7.390 1.00 83.00 84 HIS A C 1
ATOM 683 O O . HIS A 1 84 ? -12.434 -0.688 -6.381 1.00 83.00 84 HIS A O 1
ATOM 689 N N . VAL A 1 85 ? -12.050 0.040 -8.482 1.00 88.62 85 VAL A N 1
ATOM 690 C CA . VAL A 1 85 ? -10.674 -0.456 -8.579 1.00 88.62 85 VAL A CA 1
ATOM 691 C C . VAL A 1 85 ? -9.716 0.729 -8.602 1.00 88.62 85 VAL A C 1
ATOM 693 O O . VAL A 1 85 ? -9.873 1.632 -9.421 1.00 88.62 85 VAL A O 1
ATOM 696 N N . PHE A 1 86 ? -8.727 0.711 -7.715 1.00 91.50 86 PHE A N 1
ATOM 697 C CA . PHE A 1 86 ? -7.581 1.610 -7.701 1.00 91.50 86 PHE A CA 1
ATOM 698 C C . PHE A 1 86 ? -6.361 0.880 -8.274 1.00 91.50 86 PHE A C 1
ATOM 700 O O . PHE A 1 86 ? -6.037 -0.230 -7.849 1.00 91.50 86 PHE A O 1
ATOM 707 N N . LEU A 1 87 ? -5.708 1.489 -9.260 1.00 93.19 87 LEU A N 1
ATOM 708 C CA . LEU A 1 87 ? -4.480 0.977 -9.858 1.00 93.19 87 LEU A CA 1
ATOM 709 C C . LEU A 1 87 ? -3.300 1.772 -9.295 1.00 93.19 87 LEU A C 1
ATOM 711 O O . LEU A 1 87 ? -3.151 2.948 -9.616 1.00 93.19 87 LEU A O 1
ATOM 715 N N . ASP A 1 88 ? -2.485 1.127 -8.467 1.00 95.75 88 ASP A N 1
ATOM 716 C CA . ASP A 1 88 ? -1.329 1.728 -7.799 1.00 95.75 88 ASP A CA 1
ATOM 717 C C . ASP A 1 88 ? -0.051 1.310 -8.537 1.00 95.75 88 ASP A C 1
ATOM 719 O O . ASP A 1 88 ? 0.403 0.170 -8.415 1.00 95.75 88 ASP A O 1
ATOM 723 N N . VAL A 1 89 ? 0.485 2.196 -9.379 1.00 94.94 89 VAL A N 1
ATOM 724 C CA . VAL A 1 89 ? 1.684 1.924 -10.185 1.00 94.94 89 VAL A CA 1
ATOM 725 C C . VAL A 1 89 ? 2.915 2.454 -9.464 1.00 94.94 89 VAL A C 1
ATOM 727 O O . VAL A 1 89 ? 3.017 3.651 -9.222 1.00 94.94 89 VAL A O 1
ATOM 730 N N . GLY A 1 90 ? 3.874 1.573 -9.179 1.00 95.75 90 GLY A N 1
ATOM 731 C CA . GLY A 1 90 ? 5.005 1.922 -8.322 1.00 95.75 90 GLY A CA 1
ATOM 732 C C . GLY A 1 90 ? 4.576 1.971 -6.860 1.00 95.75 90 GLY A C 1
ATOM 733 O O . GLY A 1 90 ? 4.906 2.921 -6.152 1.00 95.75 90 GLY A O 1
ATOM 734 N N . ALA A 1 91 ? 3.831 0.948 -6.425 1.00 97.88 91 ALA A N 1
ATOM 735 C CA . ALA A 1 91 ? 3.198 0.911 -5.109 1.00 97.88 91 ALA A CA 1
ATOM 736 C C . ALA A 1 91 ? 4.197 1.076 -3.948 1.00 97.88 91 ALA A C 1
ATOM 738 O O . ALA A 1 91 ? 3.803 1.463 -2.844 1.00 97.88 91 ALA A O 1
ATOM 739 N N . ASN A 1 92 ? 5.493 0.824 -4.177 1.00 97.62 92 ASN A N 1
ATOM 740 C CA . ASN A 1 92 ? 6.563 0.965 -3.197 1.00 97.62 92 ASN A CA 1
ATOM 741 C C . ASN A 1 92 ? 6.209 0.150 -1.933 1.00 97.62 92 ASN A C 1
ATOM 743 O O . ASN A 1 92 ? 5.728 -0.979 -2.036 1.00 97.62 92 ASN A O 1
ATOM 747 N N . VAL A 1 93 ? 6.405 0.686 -0.728 1.00 98.06 93 VAL A N 1
ATOM 748 C CA . VAL A 1 93 ? 5.999 0.049 0.536 1.00 98.06 93 VAL A CA 1
ATOM 749 C C . VAL A 1 93 ? 4.473 -0.058 0.709 1.00 98.06 93 VAL A C 1
ATOM 751 O O . VAL A 1 93 ? 4.013 -0.677 1.665 1.00 98.06 93 VAL A O 1
ATOM 754 N N . GLY A 1 94 ? 3.685 0.508 -0.213 1.00 98.12 94 GLY A N 1
ATOM 755 C CA . GLY A 1 94 ? 2.246 0.277 -0.338 1.00 98.12 94 GLY A CA 1
ATOM 756 C C . GLY A 1 94 ? 1.350 1.269 0.399 1.00 98.12 94 GLY A C 1
ATOM 757 O O . GLY A 1 94 ? 0.254 0.897 0.815 1.00 98.12 94 GLY A O 1
ATOM 758 N N . TYR A 1 95 ? 1.794 2.518 0.584 1.00 98.31 95 TYR A N 1
ATOM 759 C CA . TYR A 1 95 ? 1.021 3.536 1.311 1.00 98.31 95 TYR A CA 1
ATOM 760 C C . TYR A 1 95 ? -0.347 3.791 0.662 1.00 98.31 95 TYR A C 1
ATOM 762 O O . TYR A 1 95 ? -1.381 3.665 1.320 1.00 98.31 95 TYR A O 1
ATOM 770 N N . PHE A 1 96 ? -0.357 4.096 -0.641 1.00 97.44 96 PHE A N 1
ATOM 771 C CA . PHE A 1 96 ? -1.587 4.357 -1.389 1.00 97.44 96 PHE A CA 1
ATOM 772 C C . PHE A 1 96 ? -2.453 3.105 -1.498 1.00 97.44 96 PHE A C 1
ATOM 774 O O . PHE A 1 96 ? -3.657 3.169 -1.251 1.00 97.44 96 PHE A O 1
ATOM 781 N N . SER A 1 97 ? -1.840 1.950 -1.766 1.00 98.19 97 SER A N 1
ATOM 782 C CA . SER A 1 97 ? -2.529 0.661 -1.732 1.00 98.19 97 SER A CA 1
ATOM 783 C C . SER A 1 97 ? -3.308 0.441 -0.431 1.00 98.19 97 SER A C 1
ATOM 785 O O . SER A 1 97 ? -4.477 0.052 -0.468 1.00 98.19 97 SER A O 1
ATOM 787 N N . LEU A 1 98 ? -2.700 0.727 0.725 1.00 98.06 98 LEU A N 1
ATOM 788 C CA . LEU A 1 98 ? -3.364 0.583 2.019 1.00 98.06 98 LEU A CA 1
ATOM 789 C C . LEU A 1 98 ? -4.457 1.643 2.234 1.00 98.06 98 LEU A C 1
ATOM 791 O O . LEU A 1 98 ? -5.547 1.295 2.687 1.00 98.06 98 LEU A O 1
ATOM 795 N N . LEU A 1 99 ? -4.198 2.905 1.869 1.00 95.81 99 LEU A N 1
ATOM 796 C CA . LEU A 1 99 ? -5.163 4.011 1.960 1.00 95.81 99 LEU A CA 1
ATOM 797 C C . LEU A 1 99 ? -6.448 3.716 1.168 1.00 95.81 99 LEU A C 1
ATOM 799 O O . LEU A 1 99 ? -7.556 3.841 1.692 1.00 95.81 99 LEU A O 1
ATOM 803 N N . PHE A 1 100 ? -6.317 3.293 -0.090 1.00 94.06 100 PHE A N 1
ATOM 804 C CA . PHE A 1 100 ? -7.470 3.019 -0.949 1.00 94.06 100 PHE A CA 1
ATOM 805 C C . PHE A 1 100 ? -8.208 1.739 -0.543 1.00 94.06 100 PHE A C 1
ATOM 807 O O . PHE A 1 100 ? -9.444 1.721 -0.547 1.00 94.06 100 PHE A O 1
ATOM 814 N N . ALA A 1 101 ? -7.486 0.699 -0.113 1.00 95.06 101 ALA A N 1
ATOM 815 C CA . ALA A 1 101 ? -8.108 -0.497 0.451 1.00 95.06 101 ALA A CA 1
ATOM 816 C C . ALA A 1 101 ? -8.909 -0.177 1.724 1.00 95.06 101 ALA A C 1
ATOM 818 O O . ALA A 1 101 ? -10.040 -0.649 1.865 1.00 95.06 101 ALA A O 1
ATOM 819 N N . ASP A 1 102 ? -8.375 0.676 2.608 1.00 93.38 102 ASP A N 1
ATOM 820 C CA . ASP A 1 102 ? -9.076 1.160 3.804 1.00 93.38 102 ASP A CA 1
ATOM 821 C C . ASP A 1 102 ? -10.358 1.931 3.446 1.00 93.38 102 ASP A C 1
ATOM 823 O O . ASP A 1 102 ? -11.359 1.852 4.161 1.00 93.38 102 ASP A O 1
ATOM 827 N N . ARG A 1 103 ? -10.374 2.603 2.288 1.00 88.56 103 ARG A N 1
ATOM 828 C CA . ARG A 1 103 ? -11.559 3.279 1.742 1.00 88.56 103 ARG A CA 1
ATOM 829 C C . ARG A 1 103 ? -12.542 2.352 1.018 1.00 88.56 103 ARG A C 1
ATOM 831 O O . ARG A 1 103 ? -13.554 2.828 0.509 1.00 88.56 103 ARG A O 1
ATOM 838 N N . GLY A 1 104 ? -12.275 1.047 1.000 1.00 88.88 104 GLY A N 1
ATOM 839 C CA . GLY A 1 104 ? -13.151 0.023 0.431 1.00 88.88 104 GLY A CA 1
ATOM 840 C C . GLY A 1 104 ? -12.885 -0.309 -1.038 1.00 88.88 104 GLY A C 1
ATOM 841 O O . GLY A 1 104 ? -13.606 -1.132 -1.602 1.00 88.88 104 GLY A O 1
ATOM 842 N N . PHE A 1 105 ? -11.855 0.269 -1.658 1.00 90.88 105 PHE A N 1
ATOM 843 C CA . PHE A 1 105 ? -11.501 -0.033 -3.044 1.00 90.88 105 PHE A CA 1
ATOM 844 C C . PHE A 1 105 ? -10.875 -1.419 -3.130 1.00 90.88 105 PHE A C 1
ATOM 846 O O . PHE A 1 105 ? -10.226 -1.888 -2.194 1.00 90.88 105 PHE A O 1
ATOM 853 N N . ARG A 1 106 ? -11.025 -2.058 -4.288 1.00 93.88 106 ARG A N 1
ATOM 854 C CA . ARG A 1 106 ? -10.084 -3.089 -4.716 1.00 93.88 106 ARG A CA 1
ATOM 855 C C . ARG A 1 106 ? -8.849 -2.413 -5.272 1.00 93.88 106 ARG A C 1
ATOM 857 O O . ARG A 1 106 ? -8.957 -1.425 -5.983 1.00 93.88 106 ARG A O 1
ATOM 864 N N . VAL A 1 107 ? -7.686 -2.953 -4.974 1.00 95.75 107 VAL A N 1
ATOM 865 C CA . VAL A 1 107 ? -6.404 -2.377 -5.348 1.00 95.75 107 VAL A CA 1
ATOM 866 C C . VAL A 1 107 ? -5.630 -3.387 -6.171 1.00 95.75 107 VAL A C 1
ATOM 868 O O . VAL A 1 107 ? -5.489 -4.544 -5.774 1.00 95.75 107 VAL A O 1
ATOM 871 N N . VAL A 1 108 ? -5.106 -2.935 -7.304 1.00 96.44 108 VAL A N 1
ATOM 872 C CA . VAL A 1 108 ? -4.064 -3.635 -8.054 1.00 96.44 108 VAL A CA 1
ATOM 873 C C . VAL A 1 108 ? -2.769 -2.862 -7.831 1.00 96.44 108 VAL A C 1
ATOM 875 O O . VAL A 1 108 ? -2.623 -1.755 -8.340 1.00 96.44 108 VAL A O 1
ATOM 878 N N . ALA A 1 109 ? -1.869 -3.429 -7.034 1.00 97.75 109 ALA A N 1
ATOM 879 C CA . ALA A 1 109 ? -0.608 -2.821 -6.629 1.00 97.75 109 ALA A CA 1
ATOM 880 C C . ALA A 1 109 ? 0.535 -3.366 -7.487 1.00 97.75 109 ALA A C 1
ATOM 882 O O . ALA A 1 109 ? 0.919 -4.526 -7.344 1.00 97.75 109 ALA A O 1
ATOM 883 N N . ILE A 1 110 ? 1.072 -2.546 -8.384 1.00 96.81 110 ILE A N 1
ATOM 884 C CA . ILE A 1 110 ? 2.186 -2.906 -9.262 1.00 96.81 110 ILE A CA 1
ATOM 885 C C . ILE A 1 110 ? 3.479 -2.420 -8.619 1.00 96.81 110 ILE A C 1
ATOM 887 O O . ILE A 1 110 ? 3.685 -1.216 -8.466 1.00 96.81 110 ILE A O 1
ATOM 891 N N . GLU A 1 111 ? 4.360 -3.348 -8.263 1.00 97.56 111 GLU A N 1
ATOM 892 C CA . GLU A 1 111 ? 5.641 -3.019 -7.642 1.00 97.56 111 GLU A CA 1
ATOM 893 C C . GLU A 1 111 ? 6.716 -4.016 -8.081 1.00 97.56 111 GLU A C 1
ATOM 895 O O . GLU A 1 111 ? 6.575 -5.202 -7.773 1.00 97.56 111 GLU A O 1
ATOM 900 N N . PRO A 1 112 ? 7.802 -3.574 -8.742 1.00 95.00 112 PRO A N 1
ATOM 901 C CA . PRO A 1 112 ? 8.852 -4.463 -9.241 1.00 95.00 112 PRO A CA 1
ATOM 902 C C . PRO A 1 112 ? 9.915 -4.842 -8.197 1.00 95.00 112 PRO A C 1
ATOM 904 O O . PRO A 1 112 ? 10.592 -5.862 -8.359 1.00 95.00 112 PRO A O 1
ATOM 907 N N . MET A 1 113 ? 10.093 -4.078 -7.113 1.00 95.94 113 MET A N 1
ATOM 908 C CA . MET A 1 113 ? 11.116 -4.390 -6.115 1.00 95.94 113 MET A CA 1
ATOM 909 C C . MET A 1 113 ? 10.597 -5.389 -5.076 1.00 95.94 113 MET A C 1
ATOM 911 O O . MET A 1 113 ? 9.710 -5.096 -4.273 1.00 95.94 113 MET A O 1
ATOM 915 N N . LYS A 1 114 ? 11.250 -6.554 -4.985 1.00 96.56 114 LYS A N 1
ATOM 916 C CA . LYS A 1 114 ? 10.905 -7.606 -4.011 1.00 96.56 114 LYS A CA 1
ATOM 917 C C . LYS A 1 114 ? 10.835 -7.100 -2.564 1.00 96.56 114 LYS A C 1
ATOM 919 O O . LYS A 1 114 ? 9.902 -7.450 -1.851 1.00 96.56 114 LYS A O 1
ATOM 924 N N . ARG A 1 115 ? 11.780 -6.254 -2.133 1.00 96.12 115 ARG A N 1
ATOM 925 C CA . ARG A 1 115 ? 11.797 -5.699 -0.763 1.00 96.12 115 ARG A CA 1
ATOM 926 C C . ARG A 1 115 ? 10.547 -4.867 -0.447 1.00 96.12 115 ARG A C 1
ATOM 928 O O . ARG A 1 115 ? 10.040 -4.921 0.666 1.00 96.12 115 ARG A O 1
ATOM 935 N N . ASN A 1 116 ? 10.041 -4.128 -1.431 1.00 97.88 116 ASN A N 1
ATOM 936 C CA . ASN A 1 116 ? 8.855 -3.289 -1.298 1.00 97.88 1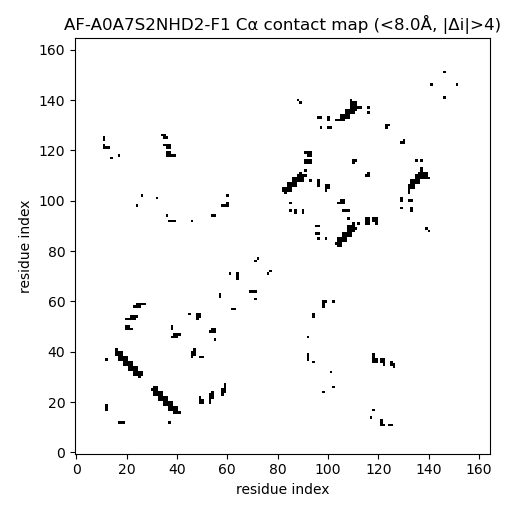16 ASN A CA 1
ATOM 937 C C . ASN A 1 116 ? 7.597 -4.158 -1.233 1.00 97.88 116 ASN A C 1
ATOM 939 O O . ASN A 1 116 ? 6.796 -4.012 -0.312 1.00 97.88 116 ASN A O 1
ATOM 943 N N . ARG A 1 117 ? 7.498 -5.165 -2.113 1.00 97.94 117 ARG A N 1
ATOM 944 C CA . ARG A 1 117 ? 6.433 -6.175 -2.037 1.00 97.94 117 ARG A CA 1
ATOM 945 C C . ARG A 1 117 ? 6.420 -6.915 -0.703 1.00 97.94 117 ARG A C 1
ATOM 947 O O . ARG A 1 117 ? 5.349 -7.164 -0.170 1.00 97.94 117 ARG A O 1
ATOM 954 N N . MET A 1 118 ? 7.584 -7.237 -0.136 1.00 97.81 118 MET A N 1
ATOM 955 C CA . MET A 1 118 ? 7.664 -7.847 1.195 1.00 97.81 118 MET A CA 1
ATOM 956 C C . MET A 1 118 ? 7.101 -6.922 2.281 1.00 97.81 118 MET A C 1
ATOM 958 O O . MET A 1 118 ? 6.364 -7.395 3.141 1.00 97.81 118 MET A O 1
ATOM 962 N N . ALA A 1 119 ? 7.382 -5.618 2.229 1.00 98.06 119 ALA A N 1
ATOM 963 C CA . ALA A 1 119 ? 6.779 -4.647 3.144 1.00 98.06 119 ALA A CA 1
ATOM 964 C C . ALA A 1 119 ? 5.255 -4.554 2.972 1.00 98.06 119 ALA A C 1
ATOM 966 O O . ALA A 1 119 ? 4.522 -4.565 3.964 1.00 98.06 119 ALA A O 1
ATOM 967 N N . LEU A 1 120 ? 4.763 -4.559 1.732 1.00 98.56 120 LEU A N 1
ATOM 968 C CA . LEU A 1 120 ? 3.328 -4.571 1.456 1.00 98.56 120 LEU A CA 1
ATOM 969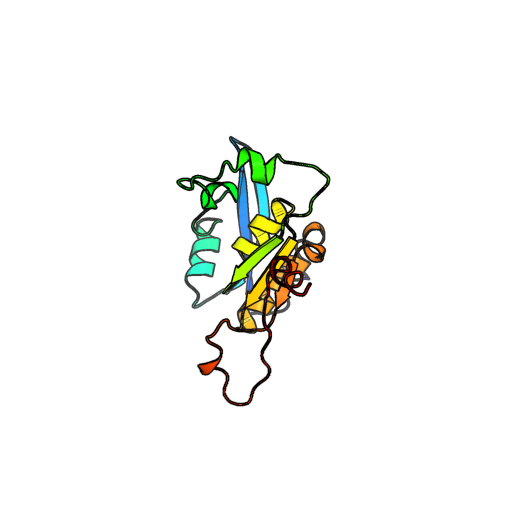 C C . LEU A 1 120 ? 2.659 -5.873 1.935 1.00 98.56 120 LEU A C 1
ATOM 971 O O . LEU A 1 120 ? 1.652 -5.814 2.630 1.00 98.56 120 LEU A O 1
ATOM 975 N N . GLU A 1 121 ? 3.230 -7.049 1.679 1.00 98.44 121 GLU A N 1
ATOM 976 C CA . GLU A 1 121 ? 2.686 -8.322 2.185 1.00 98.44 121 GLU A CA 1
ATOM 977 C C . GLU A 1 121 ? 2.654 -8.370 3.720 1.00 98.44 121 GLU A C 1
ATOM 979 O O . GLU A 1 121 ? 1.651 -8.775 4.310 1.00 98.44 121 GLU A O 1
ATOM 984 N N . GLN A 1 122 ? 3.709 -7.897 4.395 1.00 98.19 122 GLN A N 1
ATOM 985 C CA . GLN A 1 122 ? 3.717 -7.813 5.860 1.00 98.19 122 GLN A CA 1
ATOM 986 C C . GLN A 1 122 ? 2.688 -6.801 6.376 1.00 98.19 122 GLN A C 1
ATOM 988 O O . GLN A 1 122 ? 2.036 -7.056 7.388 1.00 98.19 122 GLN A O 1
ATOM 993 N N . THR A 1 123 ? 2.483 -5.693 5.660 1.00 98.50 123 THR A N 1
ATOM 994 C CA . THR A 1 123 ? 1.400 -4.741 5.936 1.00 98.50 123 THR A CA 1
ATOM 995 C C . THR A 1 123 ? 0.042 -5.428 5.845 1.00 98.50 123 THR A C 1
ATOM 997 O O . THR A 1 123 ? -0.755 -5.322 6.773 1.00 98.50 123 THR A O 1
ATOM 1000 N N . LEU A 1 124 ? -0.225 -6.184 4.779 1.00 98.56 124 LEU A N 1
ATOM 1001 C CA . LEU A 1 124 ? -1.508 -6.867 4.609 1.00 98.56 124 LEU A CA 1
ATOM 1002 C C . LEU A 1 124 ? -1.709 -8.011 5.612 1.00 98.56 124 LEU A C 1
ATOM 1004 O O . LEU A 1 124 ? -2.837 -8.259 6.025 1.00 98.56 124 LEU A O 1
ATOM 1008 N N . CYS A 1 125 ? -0.635 -8.666 6.060 1.00 98.12 125 CYS A N 1
ATOM 1009 C CA . CYS A 1 125 ? -0.697 -9.611 7.176 1.00 98.12 125 CYS A CA 1
ATOM 1010 C C . CYS A 1 125 ? -1.170 -8.927 8.471 1.00 98.12 125 CYS A C 1
ATOM 1012 O O . CYS A 1 125 ? -1.977 -9.492 9.205 1.00 98.12 125 CYS A O 1
ATOM 1014 N N . MET A 1 126 ? -0.713 -7.696 8.738 1.00 98.00 126 MET A N 1
ATOM 1015 C CA . MET A 1 126 ? -1.148 -6.910 9.905 1.00 98.00 126 MET A CA 1
ATOM 1016 C C . MET A 1 126 ? -2.551 -6.304 9.746 1.00 98.00 126 MET A C 1
ATOM 1018 O O . MET A 1 126 ? -3.130 -5.857 10.731 1.00 98.00 126 MET A O 1
ATOM 1022 N N . ASN A 1 127 ? -3.099 -6.297 8.528 1.00 98.00 127 ASN A N 1
ATOM 1023 C CA . ASN A 1 127 ? -4.425 -5.771 8.196 1.00 98.00 127 ASN A CA 1
ATOM 1024 C C . ASN A 1 127 ? -5.265 -6.850 7.487 1.00 98.00 127 ASN A C 1
ATOM 1026 O O . ASN A 1 127 ? -5.574 -6.712 6.295 1.00 98.00 127 ASN A O 1
ATOM 1030 N N . PRO A 1 128 ? -5.623 -7.949 8.179 1.00 97.44 128 PRO A N 1
ATOM 1031 C CA . PRO A 1 128 ? -6.302 -9.081 7.550 1.00 97.44 128 PRO A CA 1
ATOM 1032 C C . PRO A 1 128 ? -7.662 -8.705 6.938 1.00 97.44 128 PRO A C 1
ATOM 1034 O O . PRO A 1 128 ? -8.068 -9.311 5.948 1.00 97.44 128 PRO A O 1
ATOM 1037 N N . ASP A 1 129 ? -8.333 -7.667 7.451 1.00 96.75 129 ASP A N 1
ATOM 1038 C CA . ASP A 1 129 ? -9.585 -7.125 6.905 1.00 96.75 129 ASP A CA 1
ATOM 1039 C C . ASP A 1 129 ? -9.419 -6.459 5.526 1.00 96.75 129 ASP A C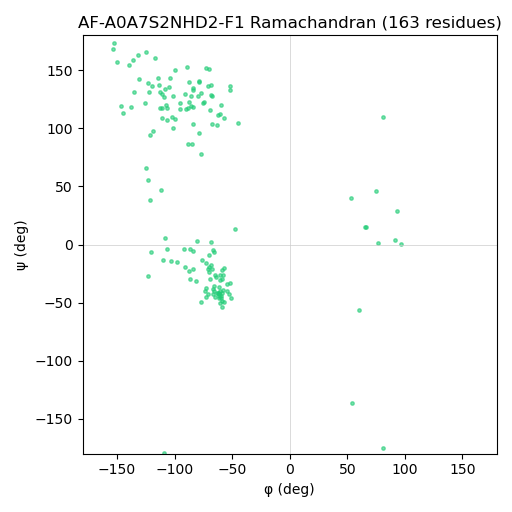 1
ATOM 1041 O O . ASP A 1 129 ? -10.383 -6.350 4.764 1.00 96.75 129 ASP A O 1
ATOM 1045 N N . LEU A 1 130 ? -8.196 -6.048 5.176 1.00 96.81 130 LEU A N 1
ATOM 1046 C CA . LEU A 1 130 ? -7.865 -5.405 3.901 1.00 96.81 130 LEU A CA 1
ATOM 1047 C C . LEU A 1 130 ? -7.166 -6.354 2.917 1.00 96.81 130 LEU A C 1
ATOM 1049 O O . LEU A 1 130 ? -7.114 -6.063 1.721 1.00 96.81 130 LEU A O 1
ATOM 1053 N N . ARG A 1 131 ? -6.670 -7.514 3.375 1.00 97.31 131 ARG A N 1
ATOM 1054 C CA . ARG A 1 131 ? -5.873 -8.458 2.565 1.00 97.31 131 ARG A CA 1
ATOM 1055 C C . ARG A 1 131 ? -6.559 -8.887 1.271 1.00 97.31 131 ARG A C 1
ATOM 1057 O O . ARG A 1 131 ? -5.891 -9.012 0.248 1.00 97.31 131 ARG A O 1
ATOM 1064 N N . ALA A 1 132 ? -7.870 -9.119 1.318 1.00 96.38 132 ALA A N 1
ATOM 1065 C CA . ALA A 1 132 ? -8.656 -9.557 0.164 1.00 96.38 132 ALA A CA 1
ATOM 1066 C C . ALA A 1 132 ? -8.883 -8.444 -0.876 1.00 96.38 132 ALA A C 1
ATOM 1068 O O . ALA A 1 132 ? -9.269 -8.727 -2.008 1.00 96.38 132 ALA A O 1
ATOM 1069 N N . ARG A 1 133 ? -8.648 -7.179 -0.505 1.00 96.19 133 ARG A N 1
ATOM 1070 C CA . ARG A 1 133 ? -8.833 -6.026 -1.391 1.00 96.19 133 ARG A CA 1
ATOM 1071 C C . ARG A 1 133 ? -7.601 -5.723 -2.229 1.00 96.19 133 ARG A C 1
ATOM 1073 O O . ARG A 1 133 ? -7.757 -5.110 -3.275 1.00 96.19 133 ARG A O 1
ATOM 1080 N N . VAL A 1 134 ? -6.411 -6.142 -1.801 1.00 98.12 134 VAL A N 1
ATOM 1081 C CA . VAL A 1 134 ? -5.145 -5.786 -2.454 1.00 98.12 134 VAL A CA 1
ATOM 1082 C C . VAL A 1 134 ? -4.564 -6.985 -3.196 1.00 98.12 134 VAL A C 1
ATOM 1084 O O . VAL A 1 134 ? -4.245 -8.015 -2.601 1.00 98.12 134 VAL A O 1
ATOM 1087 N N . HIS A 1 135 ? -4.401 -6.834 -4.507 1.00 97.44 135 HIS A N 1
ATOM 1088 C CA . HIS A 1 135 ? -3.701 -7.775 -5.371 1.00 97.44 135 HIS A CA 1
ATOM 1089 C C . HIS A 1 135 ? -2.351 -7.186 -5.783 1.00 97.44 135 HIS A C 1
ATOM 1091 O O . HIS A 1 135 ? -2.309 -6.151 -6.443 1.00 97.44 135 HIS A O 1
ATOM 1097 N N . ILE A 1 136 ? -1.256 -7.840 -5.391 1.00 98.00 136 ILE A N 1
ATOM 1098 C CA . ILE A 1 136 ? 0.105 -7.403 -5.716 1.00 98.00 136 ILE A CA 1
ATOM 1099 C C . ILE A 1 136 ? 0.545 -8.051 -7.027 1.00 98.00 136 ILE A C 1
ATOM 1101 O O . ILE A 1 136 ? 0.474 -9.270 -7.179 1.00 98.00 136 ILE A O 1
ATOM 1105 N N . VAL A 1 137 ? 1.043 -7.232 -7.946 1.00 95.69 137 VAL A N 1
ATOM 1106 C CA . VAL A 1 137 ? 1.586 -7.637 -9.239 1.00 95.69 137 VAL A CA 1
ATOM 1107 C C . VAL A 1 137 ? 3.087 -7.353 -9.245 1.00 95.69 137 VAL A C 1
ATOM 1109 O O . VAL A 1 137 ? 3.522 -6.206 -9.136 1.00 95.69 137 VAL A O 1
ATOM 1112 N N . ASP A 1 138 ? 3.882 -8.415 -9.372 1.00 95.00 138 ASP A N 1
ATOM 1113 C CA . ASP A 1 138 ? 5.338 -8.357 -9.540 1.00 95.00 138 ASP A CA 1
ATOM 1114 C C . ASP A 1 138 ? 5.689 -7.968 -10.980 1.00 95.00 138 ASP A C 1
ATOM 1116 O O . ASP A 1 138 ? 5.990 -8.816 -11.818 1.00 95.00 138 ASP A O 1
ATOM 1120 N N . ALA A 1 139 ? 5.566 -6.679 -11.284 1.00 90.50 139 ALA A N 1
ATOM 1121 C CA . ALA A 1 139 ? 5.889 -6.137 -12.593 1.00 90.50 139 ALA A CA 1
ATOM 1122 C C . ALA A 1 139 ? 6.373 -4.689 -12.485 1.00 90.50 139 ALA A C 1
ATOM 1124 O O . ALA A 1 139 ? 6.058 -3.978 -11.531 1.00 90.50 139 ALA A O 1
ATOM 1125 N N . ALA A 1 140 ? 7.118 -4.253 -13.497 1.00 87.50 140 ALA A N 1
ATOM 1126 C CA . ALA A 1 140 ? 7.336 -2.843 -13.786 1.00 87.50 140 ALA A CA 1
ATOM 1127 C C . ALA A 1 140 ? 6.394 -2.418 -14.920 1.00 87.50 140 ALA A C 1
ATOM 1129 O O . ALA A 1 140 ? 6.057 -3.227 -15.787 1.00 87.50 140 ALA A O 1
ATOM 1130 N N . LEU A 1 141 ? 5.990 -1.148 -14.928 1.00 85.25 141 LEU A N 1
ATOM 1131 C CA . LEU A 1 141 ? 5.350 -0.552 -16.096 1.00 85.25 141 LEU A CA 1
ATOM 1132 C C . LEU A 1 141 ? 6.443 -0.084 -17.065 1.00 85.25 141 LEU A C 1
ATOM 1134 O O . LEU A 1 141 ? 7.407 0.548 -16.639 1.00 85.25 141 LEU A O 1
ATOM 1138 N N . GLY A 1 142 ? 6.285 -0.379 -18.350 1.00 81.12 142 GLY A N 1
ATOM 1139 C CA . GLY A 1 142 ? 7.204 0.045 -19.404 1.00 81.12 142 GLY A CA 1
ATOM 1140 C C . GLY A 1 142 ? 6.489 0.135 -20.748 1.00 81.12 142 GLY A C 1
ATOM 1141 O O . GLY A 1 142 ? 5.350 -0.330 -20.876 1.00 81.12 142 GLY A O 1
ATOM 1142 N N . ASP A 1 143 ? 7.141 0.743 -21.739 1.00 80.50 143 ASP A N 1
ATOM 1143 C CA . ASP A 1 143 ? 6.648 0.701 -23.115 1.00 80.50 143 ASP A CA 1
ATOM 1144 C C . ASP A 1 143 ? 6.815 -0.729 -23.659 1.00 80.50 143 ASP A C 1
ATOM 1146 O O . ASP A 1 143 ? 7.718 -1.472 -23.271 1.00 80.50 143 ASP A O 1
ATOM 1150 N N . HIS A 1 144 ? 5.952 -1.122 -24.593 1.00 71.50 144 HIS A N 1
ATOM 1151 C CA . HIS A 1 144 ? 6.063 -2.384 -25.316 1.00 71.50 144 HIS A CA 1
ATOM 1152 C C . HIS A 1 144 ? 7.452 -2.578 -25.947 1.00 71.50 144 HIS A C 1
ATOM 1154 O O . HIS A 1 144 ? 7.942 -3.705 -26.013 1.00 71.50 144 HIS A O 1
ATOM 1160 N N . LYS A 1 145 ? 8.097 -1.486 -26.375 1.00 73.19 145 LYS A N 1
ATOM 1161 C CA . LYS A 1 145 ? 9.441 -1.505 -26.977 1.00 73.19 145 LYS A CA 1
ATOM 1162 C C . LYS A 1 145 ? 10.557 -1.843 -25.986 1.00 73.19 145 LYS A C 1
ATOM 1164 O O . LYS A 1 145 ? 11.599 -2.334 -26.409 1.00 73.19 145 LYS A O 1
ATOM 1169 N N . ASP A 1 146 ? 10.330 -1.615 -24.696 1.00 71.56 146 ASP A N 1
ATOM 1170 C CA . ASP A 1 146 ? 11.321 -1.856 -23.642 1.00 71.56 146 ASP A CA 1
ATOM 1171 C C . ASP A 1 146 ? 11.323 -3.326 -23.178 1.00 71.56 146 ASP A C 1
ATOM 1173 O O . ASP A 1 146 ? 12.174 -3.746 -22.392 1.00 71.56 146 ASP A O 1
ATOM 1177 N N . ILE A 1 147 ? 10.384 -4.141 -23.680 1.00 71.19 147 ILE A N 1
ATOM 1178 C CA . ILE A 1 147 ? 10.251 -5.561 -23.343 1.00 71.19 147 ILE A CA 1
ATOM 1179 C C . ILE A 1 147 ? 11.121 -6.395 -24.290 1.00 71.19 147 ILE A C 1
ATOM 1181 O O . ILE A 1 147 ? 10.665 -6.912 -25.310 1.00 71.19 147 ILE A O 1
ATOM 1185 N N . VAL A 1 148 ? 12.397 -6.561 -23.944 1.00 60.75 148 VAL A N 1
ATOM 1186 C CA . VAL A 1 148 ? 13.313 -7.424 -24.705 1.00 60.75 148 VAL A CA 1
ATOM 1187 C C . VAL A 1 148 ? 13.158 -8.879 -24.251 1.00 60.75 148 VAL A C 1
ATOM 1189 O O . VAL A 1 148 ? 13.646 -9.262 -23.192 1.00 60.75 148 VAL A O 1
ATOM 1192 N N . GLY A 1 149 ? 12.469 -9.700 -25.053 1.00 63.88 149 GLY A N 1
ATOM 1193 C CA . GLY A 1 149 ? 12.466 -11.169 -24.928 1.00 63.88 149 GLY A CA 1
ATOM 1194 C C . GLY A 1 149 ? 11.850 -11.753 -23.645 1.00 63.88 149 GLY A C 1
ATOM 1195 O O . GLY A 1 149 ? 12.080 -12.923 -23.348 1.00 63.88 149 GLY A O 1
ATOM 1196 N N . GLY A 1 150 ? 11.099 -10.956 -22.879 1.00 64.25 150 GLY A N 1
ATOM 1197 C CA . GLY A 1 150 ? 10.525 -11.334 -21.583 1.00 64.25 150 GLY A CA 1
ATOM 1198 C C . GLY A 1 150 ? 9.003 -11.526 -21.577 1.00 64.25 150 GLY A C 1
ATOM 1199 O O . GLY A 1 150 ? 8.318 -11.355 -22.584 1.00 64.25 150 GLY A O 1
ATOM 1200 N N . LEU A 1 151 ? 8.465 -11.864 -20.400 1.00 63.94 151 LEU A N 1
ATOM 1201 C CA . LEU A 1 151 ? 7.024 -11.945 -20.145 1.00 63.94 151 LEU A CA 1
ATOM 1202 C C . LEU A 1 151 ? 6.425 -10.534 -20.044 1.00 63.94 151 LEU A C 1
ATOM 1204 O O . LEU A 1 151 ? 6.829 -9.745 -19.194 1.00 63.94 151 LEU A O 1
ATOM 1208 N N . SER A 1 152 ? 5.433 -10.232 -20.881 1.00 72.69 152 SER A N 1
ATOM 1209 C CA . SER A 1 152 ? 4.657 -8.988 -20.817 1.00 72.69 152 SER A CA 1
ATOM 1210 C C . SER A 1 152 ? 3.270 -9.236 -20.225 1.00 72.69 152 SER A C 1
ATOM 1212 O O . SER A 1 152 ? 2.579 -10.157 -20.664 1.00 72.69 152 SER A O 1
ATOM 1214 N N . CYS A 1 153 ? 2.815 -8.376 -19.312 1.00 70.38 153 CYS A N 1
ATOM 1215 C CA . CYS A 1 153 ? 1.411 -8.306 -18.904 1.00 70.38 153 CYS A CA 1
ATOM 1216 C C . CYS A 1 153 ? 0.806 -6.993 -19.412 1.00 70.38 153 CYS A C 1
ATOM 1218 O O . CYS A 1 153 ? 1.382 -5.927 -19.206 1.00 70.38 153 CYS A O 1
ATOM 1220 N N . VAL A 1 154 ? -0.344 -7.061 -20.087 1.00 74.00 154 VAL A N 1
ATOM 1221 C CA . VAL A 1 154 ? -1.021 -5.878 -20.636 1.00 74.00 154 VAL A CA 1
ATOM 1222 C C . VAL A 1 154 ? -2.312 -5.638 -19.869 1.00 74.00 154 VAL A C 1
ATOM 1224 O O . VAL A 1 154 ? -3.237 -6.448 -19.926 1.00 74.00 154 VAL A O 1
ATOM 1227 N N . ILE A 1 155 ? -2.405 -4.491 -19.198 1.00 69.62 155 ILE A N 1
ATOM 1228 C CA . ILE A 1 155 ? -3.650 -4.039 -18.574 1.00 69.62 155 ILE A CA 1
ATOM 1229 C C . ILE A 1 155 ? -4.478 -3.324 -19.641 1.00 69.62 155 ILE A C 1
ATOM 1231 O O . ILE A 1 155 ? -4.057 -2.311 -20.195 1.00 69.62 155 ILE A O 1
ATOM 1235 N N . ARG A 1 156 ? -5.666 -3.854 -19.943 1.00 67.56 156 ARG A N 1
ATOM 1236 C CA . ARG A 1 156 ? -6.614 -3.243 -20.883 1.00 67.56 156 ARG A CA 1
ATOM 1237 C C . ARG A 1 156 ? -7.920 -2.926 -20.173 1.00 67.56 156 ARG A C 1
ATOM 1239 O O . ARG A 1 156 ? -8.457 -3.758 -19.447 1.00 67.56 156 ARG A O 1
ATOM 1246 N N . SER A 1 157 ? -8.467 -1.742 -20.435 1.00 62.06 157 SER A N 1
ATOM 1247 C CA . SER A 1 157 ? -9.860 -1.458 -20.095 1.00 62.06 157 SER A CA 1
ATOM 1248 C C . SER A 1 157 ? -10.768 -2.306 -20.986 1.00 62.06 157 SER A C 1
ATOM 1250 O O . SER A 1 157 ? -10.634 -2.295 -22.210 1.00 62.06 157 SER A O 1
ATOM 1252 N N . GLN A 1 158 ? -11.714 -3.030 -20.388 1.00 60.06 158 GLN A N 1
ATOM 1253 C CA . GLN A 1 158 ? -12.627 -3.923 -21.113 1.00 60.06 158 GLN A CA 1
ATOM 1254 C C . GLN A 1 158 ? -13.588 -3.188 -22.070 1.00 60.06 158 GLN A C 1
ATOM 1256 O O . GLN A 1 158 ? -14.291 -3.830 -22.845 1.00 60.06 158 GLN A O 1
ATOM 1261 N N . ARG A 1 159 ? -13.612 -1.846 -22.080 1.00 56.12 159 ARG A N 1
ATOM 1262 C CA . ARG A 1 159 ? -14.529 -1.056 -22.922 1.00 56.12 159 ARG A CA 1
ATOM 1263 C C . ARG A 1 159 ? -14.242 -1.093 -24.429 1.00 56.12 159 ARG A C 1
ATOM 1265 O O . ARG A 1 159 ? -15.071 -0.602 -25.182 1.00 56.12 159 ARG A O 1
ATOM 1272 N N . LEU A 1 160 ? -13.119 -1.662 -24.872 1.00 48.84 160 LEU A N 1
ATOM 1273 C CA . LEU A 1 160 ? -12.723 -1.692 -26.290 1.00 48.84 160 LEU A CA 1
ATOM 1274 C C . LEU A 1 160 ? -12.832 -3.073 -26.964 1.00 48.84 160 LEU A C 1
ATOM 1276 O O . LEU A 1 160 ? -12.448 -3.197 -28.120 1.00 48.84 160 LEU A O 1
ATOM 1280 N N . MET A 1 161 ? -13.363 -4.108 -26.298 1.00 45.78 161 MET A N 1
ATOM 1281 C CA . MET A 1 161 ? -13.539 -5.431 -26.934 1.00 45.78 161 MET A CA 1
ATOM 1282 C C . MET A 1 161 ? -14.858 -5.597 -27.716 1.00 45.78 161 MET A C 1
ATOM 1284 O O . MET A 1 161 ? -15.024 -6.605 -28.389 1.00 45.78 161 MET A O 1
ATOM 1288 N N . ASN A 1 162 ? -15.760 -4.605 -27.698 1.00 43.94 162 ASN A N 1
ATOM 1289 C CA . ASN A 1 162 ? -17.056 -4.647 -28.399 1.00 43.94 162 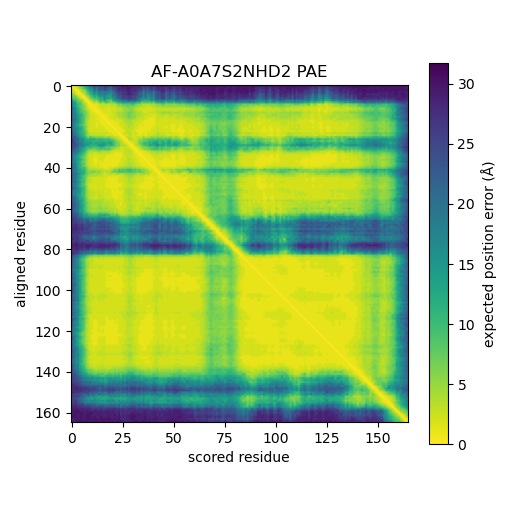ASN A CA 1
ATOM 1290 C C . ASN A 1 162 ? -17.135 -3.650 -29.576 1.00 43.94 162 ASN A C 1
ATOM 1292 O O . ASN A 1 162 ? -18.108 -2.911 -29.692 1.00 43.94 162 ASN A O 1
ATOM 1296 N N . LEU A 1 163 ? -16.114 -3.593 -30.434 1.00 43.75 163 LEU A N 1
ATOM 1297 C CA . LEU A 1 163 ? -16.181 -2.891 -31.731 1.00 43.75 163 LEU A CA 1
ATOM 1298 C C . LEU A 1 163 ? -15.887 -3.846 -32.900 1.00 43.75 163 LEU A C 1
ATOM 1300 O O . LEU A 1 163 ? -15.207 -3.490 -33.857 1.00 43.75 163 LEU A O 1
ATOM 1304 N N . GLY A 1 164 ? -16.383 -5.078 -32.794 1.00 43.09 164 GLY A N 1
ATOM 1305 C CA . GLY A 1 164 ? -16.458 -6.029 -33.899 1.00 43.09 164 GLY A CA 1
ATOM 1306 C C . GLY A 1 164 ? -17.911 -6.434 -34.112 1.00 43.09 164 GLY A C 1
ATOM 1307 O O . GLY A 1 164 ? -18.399 -7.328 -33.422 1.00 43.09 164 GLY A O 1
ATOM 1308 N N . GLY A 1 165 ? -18.582 -5.734 -35.023 1.00 34.47 165 GLY A N 1
ATOM 1309 C CA . GLY A 1 165 ? -19.925 -5.997 -35.531 1.00 34.47 165 GLY A CA 1
ATOM 1310 C C . GLY A 1 165 ? -20.086 -5.282 -36.860 1.00 34.47 165 GLY A C 1
ATOM 1311 O O . GLY A 1 165 ? -19.749 -4.078 -36.887 1.00 34.47 165 GLY A O 1
#

Foldseek 3Di:
DDDDPPPPADPLCPDPQKHWAWAWADPPDPDTDIAIFIAGPDDDPQRVCCRPPRADPHRAPCVVCVVPPDDVCCVLVPDPPDAAEDEAAQCFLNRVVVRVLVSVHQYEHEHQDPVSVSRVSSRCVRVVVSVVRYDYDNDHDDDPVVDDPDDDDDDDDPPPPPPDD

InterPro domains:
  IPR006342 Methyltransferase FkbM [TIGR01444] (85-146)
  IPR029063 S-adenosyl-L-methionine-dependent methyltransferase superfamily [G3DSA:3.40.50.150] (72-152)
  IPR029063 S-adenosyl-L-methionine-dependent methyltransferase superfamily [SSF53335] (50-147)
  IPR052514 S-adenosyl-L-methionine-dependent methyltransferase [PTHR34203] (78-144)

Nearest PDB structures (foldseek):
  2xva-assembly3_C  TM=6.072E-01  e=7.505E-03  Escherichia coli str. K-12 substr. MG1655
  2xvm-assembly2_B  TM=6.583E-01  e=7.032E-03  Escherichia coli
  2igt-assembly1_B  TM=4.508E-01  e=6.174E-03  Agrobacterium fabrum str. C58
  2igt-assembly1_A  TM=4.899E-01  e=1.348E-02  Agrobacterium fabrum str. C58
  2igt-assembly1_C  TM=4.601E-01  e=8.009E-03  Agrobacterium fabrum str. C58

Organism: NCBI:txid156173

Solvent-accessible surface area (backbone atoms only — not comparable to full-atom values): 10095 Å² total; per-residue (Å²): 137,82,84,71,82,74,79,74,70,58,88,50,61,77,53,89,60,46,39,85,32,57,33,53,32,41,69,62,93,95,36,72,50,78,42,64,35,28,29,50,71,65,100,40,70,67,34,51,44,26,62,75,69,22,41,68,104,56,46,33,78,66,58,82,38,70,89,49,98,57,63,53,67,51,71,78,61,60,49,102,82,62,89,51,77,45,79,32,80,68,29,50,50,25,64,65,48,50,53,40,26,73,73,66,24,35,25,43,29,25,30,61,52,66,72,26,47,51,23,30,52,28,17,32,59,68,34,65,93,41,38,88,30,54,45,78,40,86,39,75,92,74,58,80,87,75,58,78,93,64,93,81,84,83,91,71,75,77,88,72,77,83,80,82,130

Radius of gyration: 18.49 Å; Cα contacts (8 Å, |Δi|>4): 234; chains: 1; bounding box: 42×32×73 Å

Mean predicted aligned error: 9.11 Å

pLDDT: mean 82.19, std 18.41, range [34.47, 98.56]